Protein AF-A0A6P0RGZ1-F1 (afdb_monomer_lite)

Foldseek 3Di:
DDDDDDDDPDDDDPDDDDDPPHCPDDDFPPNPAWQWQAAFWGQGPPVGIDGDPGGFGWTWDWDADPNDIDIDTDGDDDDDDDDDPDDDDDDDDDDDD

Structure (mmCIF, N/CA/C/O backbone):
data_AF-A0A6P0RGZ1-F1
#
_entry.id   AF-A0A6P0RGZ1-F1
#
loop_
_atom_site.group_PDB
_atom_site.id
_atom_site.type_symbol
_atom_site.label_atom_id
_atom_site.label_alt_id
_atom_site.label_comp_id
_atom_site.label_asym_id
_atom_site.label_entity_id
_atom_site.label_seq_id
_atom_site.pdbx_PDB_ins_code
_atom_site.Cartn_x
_atom_site.Cartn_y
_atom_site.Cartn_z
_atom_site.occupancy
_atom_site.B_iso_or_equiv
_atom_site.auth_seq_id
_atom_site.auth_comp_id
_atom_site.auth_asym_id
_atom_site.auth_atom_id
_atom_site.pdbx_PDB_model_num
ATOM 1 N N . MET A 1 1 ? -20.535 -28.463 32.616 1.00 37.25 1 MET A N 1
ATOM 2 C CA . MET A 1 1 ? -20.810 -27.138 32.012 1.00 37.25 1 MET A CA 1
ATOM 3 C C . MET A 1 1 ? -19.897 -26.113 32.671 1.00 37.25 1 MET A C 1
ATOM 5 O O . MET A 1 1 ? -19.904 -26.017 33.889 1.00 37.25 1 MET A O 1
ATOM 9 N N . LYS A 1 2 ? -19.017 -25.451 31.909 1.00 36.78 2 LYS A N 1
ATOM 10 C CA . LYS A 1 2 ? -17.995 -24.546 32.463 1.00 36.78 2 LYS A CA 1
ATOM 11 C C . LYS A 1 2 ? -18.639 -23.214 32.864 1.00 36.78 2 LYS A C 1
ATOM 13 O O . LYS A 1 2 ? -19.198 -22.526 32.016 1.00 36.78 2 LYS A O 1
ATOM 18 N N . HIS A 1 3 ? -18.556 -22.871 34.148 1.00 32.25 3 HIS A N 1
ATOM 19 C CA . HIS A 1 3 ? -18.935 -21.563 34.676 1.00 32.25 3 HIS A CA 1
ATOM 20 C C . HIS A 1 3 ? -17.977 -20.485 34.160 1.00 32.25 3 HIS A C 1
ATOM 22 O O . HIS A 1 3 ? -16.777 -20.546 34.425 1.00 32.25 3 HIS A O 1
ATOM 28 N N . LEU A 1 4 ? -18.506 -19.473 33.474 1.00 39.91 4 LEU A N 1
ATOM 29 C CA . LEU A 1 4 ? -17.798 -18.215 33.255 1.00 39.91 4 LEU A CA 1
ATOM 30 C C . LEU A 1 4 ? -18.080 -17.308 34.455 1.00 39.91 4 LEU A C 1
ATOM 32 O O . LEU A 1 4 ? -19.185 -16.792 34.608 1.00 39.91 4 LEU A O 1
ATOM 36 N N . ARG A 1 5 ? -17.086 -17.155 35.335 1.00 40.06 5 ARG A N 1
ATOM 37 C CA . ARG A 1 5 ? -17.078 -16.117 36.371 1.00 40.06 5 ARG A CA 1
ATOM 38 C C . ARG A 1 5 ? -16.452 -14.853 35.787 1.00 40.06 5 ARG A C 1
ATOM 40 O O . ARG A 1 5 ? -15.322 -14.901 35.315 1.00 40.06 5 ARG A O 1
ATOM 47 N N . GLY A 1 6 ? -17.176 -13.741 35.851 1.00 41.22 6 GLY A N 1
ATOM 48 C CA . GLY A 1 6 ? -16.661 -12.404 35.571 1.00 41.22 6 GLY A CA 1
ATOM 49 C C . GLY A 1 6 ? -17.127 -11.448 36.661 1.00 41.22 6 GLY A C 1
ATOM 50 O O . GLY A 1 6 ? -18.317 -11.162 36.756 1.00 41.22 6 GLY A O 1
ATOM 51 N N . SER A 1 7 ? -16.192 -10.999 37.497 1.00 42.62 7 SER A N 1
ATOM 52 C CA . SER A 1 7 ? -16.403 -9.984 38.532 1.00 42.62 7 SER A CA 1
ATOM 53 C C . SER A 1 7 ? -16.459 -8.590 37.911 1.00 42.62 7 SER A C 1
ATOM 55 O O . SER A 1 7 ? -15.483 -8.192 37.289 1.00 42.62 7 SER A O 1
ATOM 57 N N . PHE A 1 8 ? -17.534 -7.829 38.140 1.00 47.81 8 PHE A N 1
ATOM 58 C CA . PHE A 1 8 ? -17.551 -6.368 37.991 1.00 47.81 8 PHE A CA 1
ATOM 59 C C . PHE A 1 8 ? -18.530 -5.759 39.006 1.00 47.81 8 PHE A C 1
ATOM 61 O O . PHE A 1 8 ? -19.691 -6.153 39.078 1.00 47.81 8 PHE A O 1
ATOM 68 N N . ASN A 1 9 ? -18.030 -4.821 39.812 1.00 49.88 9 ASN A N 1
ATOM 69 C CA . ASN A 1 9 ? -18.769 -4.110 40.855 1.00 49.88 9 ASN A CA 1
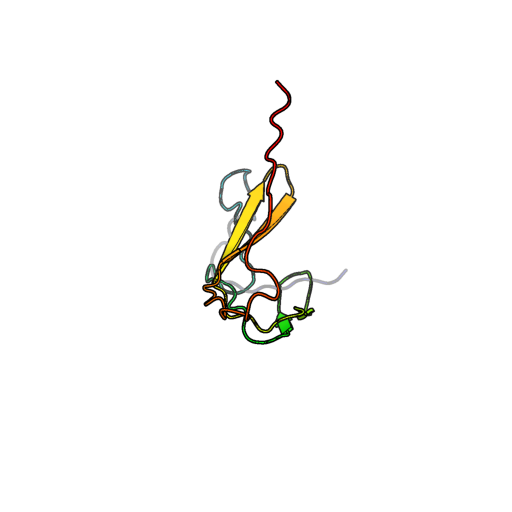ATOM 70 C C . ASN A 1 9 ? -19.895 -3.243 40.251 1.00 49.88 9 ASN A C 1
ATOM 72 O O . ASN A 1 9 ? -19.622 -2.350 39.450 1.00 49.88 9 ASN A O 1
ATOM 76 N N . GLY A 1 10 ? -21.144 -3.485 40.668 1.00 56.47 10 GLY A N 1
ATOM 77 C CA . GLY A 1 10 ? -22.355 -2.730 40.295 1.00 56.47 10 GLY A CA 1
ATOM 78 C C . GLY A 1 10 ? -23.411 -3.593 39.580 1.00 56.47 10 GLY A C 1
ATOM 79 O O . GLY A 1 10 ? -23.044 -4.591 38.960 1.00 56.47 10 GLY A O 1
ATOM 80 N N . PRO A 1 11 ? -24.723 -3.266 39.647 1.00 49.09 11 PRO A N 1
ATOM 81 C CA . PRO A 1 11 ? -25.764 -4.058 38.992 1.00 49.09 11 PRO A CA 1
ATOM 82 C C . PRO A 1 11 ? -25.575 -3.999 37.471 1.00 49.09 11 PRO A C 1
ATOM 84 O O . PRO A 1 11 ? -25.967 -3.043 36.797 1.00 49.09 11 PRO A O 1
ATOM 87 N N . CYS A 1 12 ? -24.915 -5.024 36.936 1.00 51.97 12 CYS A N 1
ATOM 88 C CA . CYS A 1 12 ? -24.651 -5.185 35.518 1.00 51.97 12 CYS A CA 1
ATOM 89 C C . CYS A 1 12 ? -25.995 -5.292 34.790 1.00 51.97 12 CYS A C 1
ATOM 91 O O . CYS A 1 12 ? -26.737 -6.260 34.958 1.00 51.97 12 CYS A O 1
ATOM 93 N N . LYS A 1 13 ? -26.344 -4.262 34.013 1.00 67.12 13 LYS A N 1
ATOM 94 C CA . LYS A 1 13 ? -27.521 -4.299 33.140 1.00 67.12 13 LYS A CA 1
ATOM 95 C C . LYS A 1 13 ? -27.394 -5.505 32.210 1.00 67.12 13 LYS A C 1
ATOM 97 O O . LYS A 1 13 ? -26.308 -5.759 31.690 1.00 67.12 13 LYS A O 1
ATOM 102 N N . TYR A 1 14 ? -28.505 -6.202 31.972 1.00 72.00 14 TYR A N 1
ATOM 103 C CA . TYR A 1 14 ? -28.532 -7.348 31.064 1.00 72.00 14 TYR A CA 1
ATOM 104 C C . TYR A 1 14 ? -27.880 -7.003 29.713 1.00 72.00 14 TYR A C 1
ATOM 106 O O . TYR A 1 14 ? -28.126 -5.909 29.182 1.00 72.00 14 TYR A O 1
ATOM 114 N N . PRO A 1 15 ? -27.067 -7.912 29.140 1.00 64.12 15 PRO A N 1
ATOM 115 C CA . PRO A 1 15 ? -26.463 -7.702 27.834 1.00 64.12 15 PRO A CA 1
ATOM 116 C C . P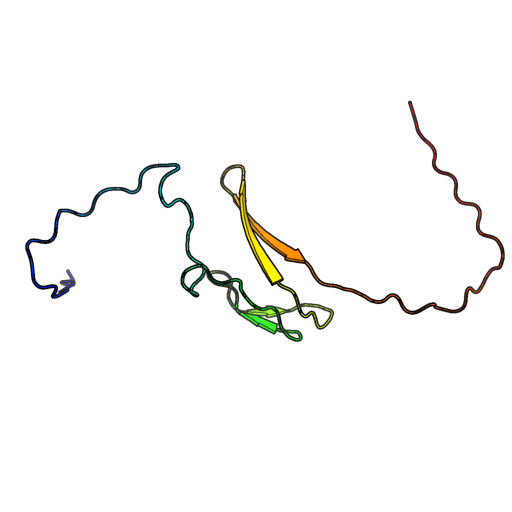RO A 1 15 ? -27.562 -7.424 26.811 1.00 64.12 15 PRO A C 1
ATOM 118 O O . PRO A 1 15 ? -28.480 -8.221 26.631 1.00 64.12 15 PRO A O 1
ATOM 121 N N . ARG A 1 16 ? -27.494 -6.272 26.146 1.00 70.81 16 ARG A N 1
ATOM 122 C CA . ARG A 1 16 ? -28.435 -5.934 25.075 1.00 70.81 16 ARG A CA 1
ATOM 123 C C . ARG A 1 16 ? -27.861 -6.399 23.745 1.00 70.81 16 ARG A C 1
ATOM 125 O O . ARG A 1 16 ? -26.688 -6.151 23.467 1.00 70.81 16 ARG A O 1
ATOM 132 N N . PHE A 1 17 ? -28.700 -7.010 22.911 1.00 65.75 17 PHE A N 1
ATOM 133 C CA . PHE A 1 17 ? -28.344 -7.324 21.528 1.00 65.75 17 PHE A CA 1
ATOM 134 C C . PHE A 1 17 ? -27.898 -6.056 20.779 1.00 65.75 17 PHE A C 1
ATOM 136 O O . PHE A 1 17 ? -28.500 -4.985 20.930 1.00 65.75 17 PHE A O 1
ATOM 143 N N . LYS A 1 18 ? -26.831 -6.167 19.974 1.00 57.19 18 LYS A N 1
ATOM 144 C CA . LYS A 1 18 ? -26.350 -5.062 19.129 1.00 57.19 18 LYS A CA 1
ATOM 145 C C . LYS A 1 18 ? -27.434 -4.680 18.112 1.00 57.19 18 LYS A C 1
ATOM 147 O O . LYS A 1 18 ? -28.006 -5.548 17.460 1.00 57.19 18 LYS A O 1
ATOM 152 N N . LYS A 1 19 ? -27.708 -3.380 17.967 1.00 64.56 19 LYS A N 1
ATOM 153 C CA . LYS A 1 19 ? -28.648 -2.850 16.965 1.00 64.56 19 LYS A CA 1
ATOM 154 C C . LYS A 1 19 ? -27.904 -2.572 15.655 1.00 64.56 19 LYS A C 1
ATOM 156 O O . LYS A 1 19 ? -26.863 -1.921 15.683 1.00 64.56 19 LYS A O 1
ATOM 161 N N . LYS A 1 20 ? -28.460 -3.014 14.522 1.00 53.41 20 LYS A N 1
ATOM 162 C CA . LYS A 1 20 ? -27.960 -2.699 13.169 1.00 53.41 20 LYS A CA 1
ATOM 163 C C . LYS A 1 20 ? -27.813 -1.177 13.005 1.00 53.41 20 LYS A C 1
ATOM 165 O O . LYS A 1 20 ? -28.721 -0.435 13.374 1.00 53.41 20 LYS A O 1
ATOM 170 N N . GLY A 1 21 ? -26.665 -0.715 12.514 1.00 57.41 21 GLY A N 1
ATOM 171 C CA . GLY A 1 21 ? -26.342 0.702 12.318 1.00 57.41 21 GLY A CA 1
ATOM 172 C C . GLY A 1 21 ? -25.833 1.452 13.556 1.00 57.41 21 GLY A C 1
ATOM 173 O O . GLY A 1 21 ? -25.413 2.600 13.434 1.00 57.41 21 GLY A O 1
ATOM 174 N N . LYS A 1 22 ? -25.817 0.837 14.750 1.00 50.69 22 LYS A N 1
ATOM 175 C CA . LYS A 1 22 ? -25.328 1.470 15.988 1.00 50.69 22 LYS A CA 1
ATOM 176 C C . LYS A 1 22 ? -24.202 0.624 16.588 1.00 50.69 22 LYS A C 1
ATOM 178 O O . LYS A 1 22 ? -24.444 -0.483 17.054 1.00 50.69 22 LYS A O 1
ATOM 183 N N . HIS A 1 23 ? -22.973 1.150 16.583 1.00 51.81 23 HIS A N 1
ATOM 184 C CA .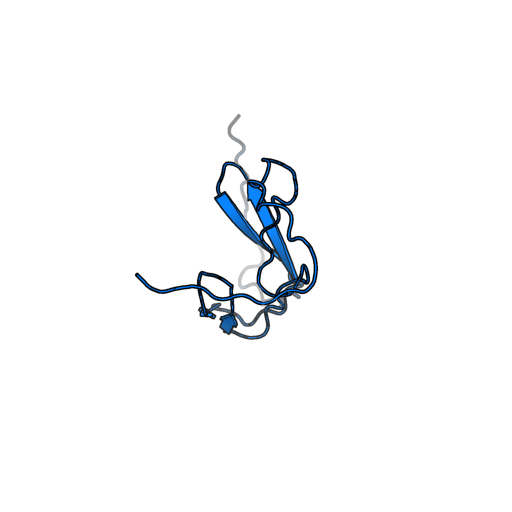 HIS A 1 23 ? -21.745 0.400 16.915 1.00 51.81 23 HIS A CA 1
ATOM 185 C C . HIS A 1 23 ? -21.445 -0.770 15.953 1.00 51.81 23 HIS A C 1
ATOM 187 O O . HIS A 1 23 ? -20.910 -1.802 16.364 1.00 51.81 23 HIS A O 1
ATOM 193 N N . ASP A 1 24 ? -21.772 -0.599 14.665 1.00 53.34 24 ASP A N 1
ATOM 194 C CA . ASP A 1 24 ? -21.436 -1.542 13.582 1.00 53.34 24 ASP A CA 1
ATOM 195 C C . ASP A 1 24 ? -19.948 -1.489 13.179 1.00 53.34 24 ASP A C 1
ATOM 197 O O . ASP A 1 24 ? -19.521 -2.161 12.246 1.00 53.34 24 ASP A O 1
ATOM 201 N N . SER A 1 25 ? -19.130 -0.713 13.892 1.00 49.88 25 SER A N 1
ATOM 202 C CA . SER A 1 25 ? -17.679 -0.776 13.816 1.00 49.88 25 SER A CA 1
ATOM 203 C C . SER A 1 25 ? -17.182 -1.922 14.696 1.00 49.88 25 SER A C 1
ATOM 205 O O . SER A 1 25 ? -17.138 -1.834 15.922 1.00 49.88 25 SER A O 1
ATOM 207 N N . PHE A 1 26 ? -16.764 -3.020 14.076 1.00 48.09 26 PHE A N 1
ATOM 208 C CA . PHE A 1 26 ? -15.885 -3.959 14.753 1.00 48.09 26 PHE A CA 1
ATOM 209 C C . PHE A 1 26 ? -14.507 -3.291 14.825 1.00 48.09 26 PHE A C 1
ATOM 211 O O . PHE A 1 26 ? -13.940 -2.883 13.808 1.00 48.09 26 PHE A O 1
ATOM 218 N N . THR A 1 27 ? -13.983 -3.087 16.026 1.00 43.88 27 THR A N 1
ATOM 219 C CA . THR A 1 27 ? -12.614 -2.633 16.235 1.00 43.88 27 THR A CA 1
ATOM 220 C C . THR A 1 27 ? -11.669 -3.797 16.026 1.00 43.88 27 THR A C 1
ATOM 222 O O . THR A 1 27 ? -11.456 -4.584 16.934 1.00 43.88 27 THR A O 1
ATOM 225 N N . ILE A 1 28 ? -11.091 -3.857 14.823 1.00 46.94 28 ILE A N 1
ATOM 226 C CA . ILE A 1 28 ? -9.722 -4.337 14.611 1.00 46.94 28 ILE A CA 1
ATOM 227 C C . ILE A 1 28 ? -8.909 -3.813 15.788 1.00 46.94 28 ILE A C 1
ATOM 229 O O . ILE A 1 28 ? -9.035 -2.635 16.126 1.00 46.94 28 ILE A O 1
ATOM 233 N N . ASP A 1 29 ? -8.183 -4.712 16.419 1.00 49.62 29 ASP A N 1
ATOM 234 C CA . ASP A 1 29 ? -7.785 -4.778 17.824 1.00 49.62 29 ASP A CA 1
ATOM 235 C C . ASP A 1 29 ? -6.785 -3.679 18.260 1.00 49.62 29 ASP A C 1
ATOM 237 O O . ASP A 1 29 ? -5.770 -3.936 18.894 1.00 49.62 29 ASP A O 1
ATOM 241 N N . ASN A 1 30 ? -7.081 -2.424 17.921 1.00 50.97 30 ASN A N 1
ATOM 242 C CA . ASN A 1 30 ? -6.342 -1.210 18.249 1.00 50.97 30 ASN A CA 1
ATOM 243 C C . ASN A 1 30 ? -7.291 -0.069 18.680 1.00 50.97 30 ASN A C 1
ATOM 245 O O . ASN A 1 30 ? -7.038 1.106 18.425 1.00 50.97 30 ASN A O 1
ATOM 249 N N . CYS A 1 31 ? -8.448 -0.393 19.276 1.00 52.94 31 CYS A N 1
ATOM 250 C CA . CYS A 1 31 ? -9.398 0.592 19.828 1.00 52.94 31 CYS A CA 1
ATOM 251 C C . CYS A 1 31 ? -9.841 1.714 18.858 1.00 52.94 31 CYS A C 1
ATOM 253 O O . CYS A 1 31 ? -10.236 2.790 19.291 1.00 52.94 31 CYS A O 1
ATOM 255 N N . GLY A 1 32 ? -9.807 1.466 17.545 1.00 57.19 32 GLY A N 1
ATOM 256 C CA . GLY A 1 32 ? -10.252 2.412 16.513 1.00 57.19 32 GLY A CA 1
ATOM 257 C C . GLY A 1 32 ? -9.107 3.111 15.788 1.00 57.19 32 GLY A C 1
ATOM 258 O O . GLY A 1 32 ? -9.361 3.853 14.842 1.00 57.19 32 GLY A O 1
ATOM 259 N N . LYS A 1 33 ? -7.863 2.843 16.183 1.00 63.38 33 LYS A N 1
ATOM 260 C CA . LYS A 1 33 ? -6.676 3.322 15.483 1.00 63.38 33 LYS A CA 1
ATOM 261 C C . LYS A 1 33 ? -6.457 2.540 14.173 1.00 63.38 33 LYS A C 1
ATOM 263 O O . LYS A 1 33 ? -6.783 1.348 14.119 1.00 63.38 33 LYS A O 1
ATOM 268 N N . PRO A 1 34 ? -5.913 3.189 13.129 1.00 68.50 34 PRO A N 1
ATOM 269 C CA . PRO A 1 34 ? -5.478 2.521 11.905 1.00 68.50 34 PRO A CA 1
ATOM 270 C C . PRO A 1 34 ? -4.507 1.369 12.200 1.00 68.50 34 PRO A C 1
ATOM 272 O O . PRO A 1 34 ? -3.758 1.417 13.177 1.00 68.50 34 PRO A O 1
ATOM 275 N N . ILE A 1 35 ? -4.521 0.336 11.356 1.00 77.44 35 ILE A N 1
ATOM 276 C CA . ILE A 1 35 ? -3.426 -0.640 11.301 1.00 77.44 35 ILE A CA 1
ATOM 277 C C . ILE A 1 35 ? -2.317 0.011 10.490 1.00 77.44 35 ILE A C 1
ATOM 279 O O . ILE A 1 35 ? -2.568 0.458 9.368 1.00 77.44 35 ILE A O 1
ATOM 283 N N . GLU A 1 36 ? -1.121 0.059 11.050 1.00 77.00 36 GLU A N 1
ATOM 284 C CA . GLU A 1 36 ? 0.070 0.453 10.311 1.00 77.00 36 GLU A CA 1
ATOM 285 C C . GLU A 1 36 ? 0.588 -0.770 9.559 1.00 77.00 36 GLU A C 1
ATOM 287 O O . GLU A 1 36 ? 0.883 -1.811 10.155 1.00 77.00 36 GLU A O 1
ATOM 292 N N . LEU A 1 37 ? 0.627 -0.665 8.234 1.00 84.88 37 LEU A N 1
ATOM 293 C CA . LEU A 1 37 ? 1.316 -1.632 7.393 1.00 84.88 37 LEU A CA 1
ATOM 294 C C . LEU A 1 37 ? 2.742 -1.132 7.239 1.00 84.88 37 LEU A C 1
ATOM 296 O O . LEU A 1 37 ? 2.910 -0.034 6.727 1.00 84.88 37 LEU A O 1
ATOM 300 N N . ASN A 1 38 ? 3.717 -1.915 7.703 1.00 82.44 38 ASN A N 1
ATOM 301 C CA . ASN A 1 38 ? 5.144 -1.618 7.596 1.00 82.44 38 ASN A CA 1
ATOM 302 C C . ASN A 1 38 ? 5.888 -2.861 7.085 1.00 82.44 38 ASN A C 1
ATOM 304 O O . ASN A 1 38 ? 5.640 -3.976 7.561 1.00 82.44 38 ASN A O 1
ATOM 308 N N . GLY A 1 39 ? 6.801 -2.680 6.130 1.00 88.69 39 GLY A N 1
ATOM 309 C CA . GLY A 1 39 ? 7.603 -3.766 5.558 1.00 88.69 39 GLY A CA 1
ATOM 310 C C . GLY A 1 39 ? 6.781 -4.768 4.738 1.00 88.69 39 GLY A C 1
ATOM 311 O O . GLY A 1 39 ? 5.855 -4.380 4.035 1.00 88.69 39 GLY A O 1
ATOM 312 N N . TRP A 1 40 ? 7.134 -6.057 4.814 1.00 91.56 40 TRP A N 1
ATOM 313 C CA . TRP A 1 40 ? 6.538 -7.124 3.986 1.00 91.56 40 TRP A CA 1
ATOM 314 C C . TRP A 1 40 ? 5.469 -7.969 4.672 1.00 91.56 40 TRP A C 1
ATOM 316 O O . TRP A 1 40 ? 4.824 -8.785 4.022 1.00 91.56 40 TRP A O 1
ATOM 326 N N . SER A 1 41 ? 5.360 -7.910 5.998 1.00 90.88 41 SER A N 1
ATOM 327 C CA . SER A 1 41 ? 4.497 -8.806 6.774 1.00 90.88 41 SER A CA 1
ATOM 328 C C . SER A 1 41 ? 3.638 -7.993 7.719 1.00 90.88 41 SER A C 1
ATOM 330 O O . SER A 1 41 ? 4.149 -7.256 8.558 1.00 90.88 41 SER A O 1
ATOM 332 N N . HIS A 1 42 ? 2.325 -8.148 7.601 1.00 87.56 42 HIS A N 1
ATOM 333 C CA . HIS A 1 42 ? 1.366 -7.323 8.316 1.00 87.56 42 HIS A CA 1
ATOM 334 C C . HIS A 1 42 ? 0.407 -8.194 9.111 1.00 87.56 42 HIS A C 1
ATOM 336 O O . HIS A 1 42 ? -0.214 -9.113 8.578 1.00 87.56 42 HIS A O 1
ATOM 342 N N . LYS A 1 43 ? 0.273 -7.902 10.403 1.00 84.94 43 LYS A N 1
ATOM 343 C CA . LYS A 1 43 ? -0.657 -8.611 11.279 1.00 84.94 43 LYS A CA 1
ATOM 344 C C . LYS A 1 43 ? -2.043 -7.985 11.160 1.00 84.94 43 LYS A C 1
ATOM 346 O O . LYS A 1 43 ? -2.282 -6.898 11.680 1.00 84.94 43 LYS A O 1
ATOM 351 N N . LEU A 1 44 ? -2.954 -8.690 10.499 1.00 82.12 44 LEU A N 1
ATOM 352 C CA . LEU A 1 44 ? -4.357 -8.312 10.389 1.00 82.12 44 LEU A CA 1
ATOM 353 C C . LEU A 1 44 ? -5.200 -9.104 11.396 1.00 82.12 44 LEU A C 1
ATOM 355 O O . LEU A 1 44 ? -4.971 -10.303 11.592 1.00 82.12 44 LEU A O 1
ATOM 359 N N . PRO A 1 45 ? -6.209 -8.486 12.024 1.00 73.12 45 PRO A N 1
ATOM 360 C CA . PRO A 1 45 ? -7.138 -9.232 12.863 1.00 73.12 45 PRO A CA 1
ATOM 361 C C . PRO A 1 45 ? -7.940 -10.257 12.069 1.00 73.12 45 PRO A C 1
ATOM 363 O O . PRO A 1 45 ? -8.260 -10.025 10.904 1.00 73.12 45 PRO A O 1
ATOM 366 N N . PHE A 1 46 ? -8.301 -11.364 12.725 1.00 70.50 46 PHE A N 1
ATOM 367 C CA . PHE A 1 46 ? -9.085 -12.508 12.208 1.00 70.50 46 PHE A CA 1
ATOM 368 C C . PHE A 1 46 ? -8.433 -13.304 11.071 1.00 70.50 46 PHE A C 1
ATOM 370 O O . PHE A 1 46 ? -8.629 -14.510 10.999 1.00 70.50 46 PHE A O 1
ATOM 377 N N . ILE A 1 47 ? -7.643 -12.651 10.220 1.00 78.19 47 ILE A N 1
ATOM 378 C CA . ILE A 1 47 ? -6.969 -13.243 9.061 1.00 78.19 47 ILE A CA 1
ATOM 379 C C . ILE A 1 47 ? -5.548 -13.704 9.428 1.00 78.19 47 ILE A C 1
ATOM 381 O O . ILE A 1 47 ? -5.052 -14.675 8.867 1.00 78.19 47 ILE A O 1
ATOM 385 N N . GLY A 1 48 ? -4.899 -13.053 10.401 1.00 81.94 48 GLY A N 1
ATOM 386 C CA . GLY A 1 48 ? -3.532 -13.374 10.811 1.00 81.94 48 GLY A CA 1
ATOM 387 C C . GLY A 1 48 ? -2.484 -12.562 10.049 1.00 81.94 48 GLY A C 1
ATOM 388 O O . GLY A 1 48 ? -2.708 -11.402 9.708 1.00 81.94 48 GLY A O 1
ATOM 389 N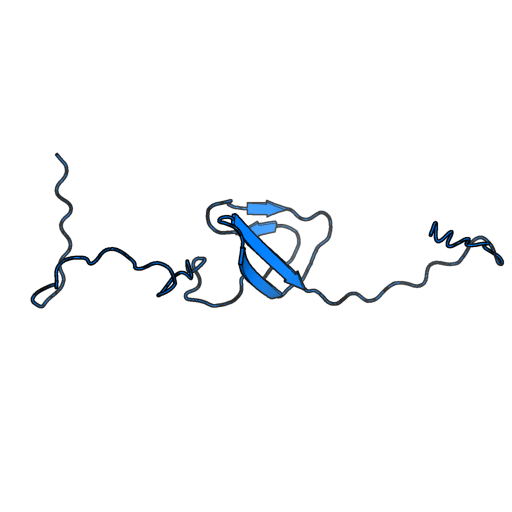 N . ILE A 1 49 ? -1.299 -13.138 9.839 1.00 88.31 49 ILE A N 1
ATOM 390 C CA . ILE A 1 49 ? -0.198 -12.449 9.151 1.00 88.31 49 ILE A CA 1
ATOM 391 C C . ILE A 1 49 ? -0.372 -12.603 7.641 1.00 88.31 49 ILE A C 1
ATOM 393 O O . ILE A 1 49 ? -0.374 -13.720 7.128 1.00 88.31 49 ILE A O 1
ATOM 397 N N . VAL A 1 50 ? -0.459 -11.479 6.935 1.00 88.44 50 VAL A N 1
ATOM 398 C CA . VAL A 1 50 ? -0.440 -11.424 5.469 1.00 88.44 50 VAL A CA 1
ATOM 399 C C . VAL A 1 50 ? 0.901 -10.896 4.979 1.00 88.44 50 VAL A C 1
ATOM 401 O O . VAL A 1 50 ? 1.550 -10.113 5.677 1.00 88.44 50 VAL A O 1
ATOM 404 N N . LYS A 1 51 ? 1.317 -11.322 3.783 1.00 91.12 51 LYS A N 1
ATOM 405 C CA . LYS A 1 51 ? 2.553 -10.861 3.147 1.00 91.12 51 LYS A CA 1
ATOM 406 C C . LYS A 1 51 ? 2.264 -10.091 1.869 1.00 91.12 51 LYS A C 1
ATOM 408 O O . LYS A 1 51 ? 1.434 -10.523 1.072 1.00 91.12 51 LYS A O 1
ATOM 413 N N . THR A 1 52 ? 2.964 -8.984 1.678 1.00 89.75 52 THR A N 1
ATOM 414 C CA . THR A 1 52 ? 2.940 -8.198 0.443 1.00 89.75 52 THR A CA 1
ATOM 415 C C . THR A 1 52 ? 4.153 -8.535 -0.415 1.00 89.75 52 THR A C 1
ATOM 417 O O . THR A 1 52 ? 5.190 -8.973 0.086 1.00 89.75 52 THR A O 1
ATOM 420 N N . TYR A 1 53 ? 4.016 -8.350 -1.728 1.00 90.94 53 TYR A N 1
ATOM 421 C CA . TYR A 1 53 ? 5.130 -8.533 -2.661 1.00 90.94 53 TYR A CA 1
ATOM 422 C C . TYR A 1 53 ? 6.179 -7.424 -2.504 1.00 90.94 53 TYR A C 1
ATOM 424 O O . TYR A 1 53 ? 7.380 -7.678 -2.543 1.00 90.94 53 TYR A O 1
ATOM 432 N N . GLU A 1 54 ? 5.712 -6.202 -2.250 1.00 86.50 54 GLU A N 1
ATOM 433 C CA . GLU A 1 54 ? 6.547 -5.025 -2.035 1.00 86.50 54 GLU A CA 1
ATOM 434 C C . GLU A 1 54 ? 6.413 -4.534 -0.593 1.00 86.50 54 GLU A C 1
ATOM 436 O O . GLU A 1 54 ? 5.326 -4.645 -0.005 1.00 86.50 54 GLU A O 1
ATOM 441 N N . PRO A 1 55 ? 7.495 -3.995 -0.008 1.00 87.50 55 PRO A N 1
ATOM 442 C CA . PRO A 1 55 ? 7.395 -3.350 1.283 1.00 87.50 55 PRO A CA 1
ATOM 443 C C . PRO A 1 55 ? 6.573 -2.072 1.120 1.00 87.50 55 PRO A C 1
ATOM 445 O O . PRO A 1 55 ? 6.877 -1.243 0.264 1.00 87.50 55 PRO A O 1
ATOM 448 N N . MET A 1 56 ? 5.531 -1.912 1.931 1.00 85.38 56 MET A N 1
ATOM 449 C CA . MET A 1 56 ? 4.700 -0.711 1.896 1.00 85.38 56 MET A CA 1
ATOM 450 C C . MET A 1 56 ? 4.543 -0.116 3.285 1.00 85.38 56 MET A C 1
ATOM 452 O O . MET A 1 56 ? 4.412 -0.843 4.272 1.00 85.38 56 MET A O 1
ATOM 456 N N . GLU A 1 57 ? 4.521 1.213 3.322 1.00 86.25 57 GLU A N 1
ATOM 457 C CA . GLU A 1 57 ? 4.157 2.004 4.490 1.00 86.25 57 GLU A CA 1
ATOM 458 C C . GLU A 1 57 ? 2.842 2.710 4.187 1.00 86.25 57 GLU A C 1
ATOM 460 O O . GLU A 1 57 ? 2.780 3.653 3.396 1.00 86.25 57 GLU A O 1
ATOM 465 N N . ALA A 1 58 ? 1.753 2.188 4.747 1.00 84.19 58 ALA A N 1
ATOM 466 C CA . ALA A 1 58 ? 0.412 2.605 4.362 1.00 84.19 58 ALA A CA 1
ATOM 467 C C . ALA A 1 58 ? -0.501 2.785 5.569 1.00 84.19 58 ALA A C 1
ATOM 469 O O . ALA A 1 58 ? -0.529 1.970 6.499 1.00 84.19 58 ALA A O 1
ATOM 470 N N . ARG A 1 59 ? -1.333 3.829 5.504 1.00 80.38 59 ARG A N 1
ATOM 471 C CA . ARG A 1 59 ? -2.459 3.984 6.427 1.00 80.38 59 ARG A CA 1
ATOM 472 C C . ARG A 1 59 ? -3.641 3.180 5.916 1.00 80.38 59 ARG A C 1
ATOM 474 O O . ARG A 1 59 ? -3.955 3.185 4.724 1.00 80.38 59 ARG A O 1
ATOM 481 N N . THR A 1 60 ? -4.327 2.525 6.844 1.00 83.44 60 THR A N 1
ATOM 482 C CA . THR A 1 60 ? -5.470 1.670 6.530 1.00 83.44 60 THR A CA 1
ATOM 483 C C . THR A 1 60 ? -6.788 2.276 6.989 1.00 83.44 60 THR A C 1
ATOM 485 O O . THR A 1 60 ? -6.878 2.953 8.018 1.00 83.44 60 THR A O 1
ATOM 488 N N . LYS A 1 61 ? -7.847 1.998 6.230 1.00 80.69 61 LYS A N 1
ATOM 489 C CA . LYS A 1 61 ? -9.232 2.327 6.561 1.00 80.69 61 LYS A CA 1
ATOM 490 C C . LYS A 1 61 ? -10.097 1.098 6.320 1.00 80.69 61 LYS A C 1
ATOM 492 O O . LYS A 1 61 ? -9.982 0.443 5.293 1.00 80.69 61 LYS A O 1
ATOM 497 N N . LYS A 1 62 ? -10.979 0.789 7.265 1.00 76.50 62 LYS A N 1
ATOM 498 C CA . LYS A 1 62 ? -11.945 -0.308 7.134 1.00 76.50 62 LYS A CA 1
ATOM 499 C C . LYS A 1 62 ? -13.308 0.224 6.717 1.00 76.50 62 LYS A C 1
ATOM 501 O O . LYS A 1 62 ? -13.729 1.283 7.191 1.00 76.50 62 LYS A O 1
ATOM 506 N N . SER A 1 63 ? -14.021 -0.539 5.908 1.00 78.94 63 SER A N 1
ATOM 507 C CA . SER A 1 63 ? -15.419 -0.283 5.571 1.00 78.94 63 SER A CA 1
ATOM 508 C C . SER A 1 63 ? -16.209 -1.588 5.568 1.00 78.94 63 SER A C 1
ATOM 510 O O . SER A 1 63 ? -15.649 -2.679 5.453 1.00 78.94 63 SER A O 1
ATOM 512 N N . ARG A 1 64 ? -17.526 -1.471 5.745 1.00 79.69 64 ARG A N 1
ATOM 513 C CA . ARG A 1 64 ? -18.464 -2.580 5.593 1.00 79.69 64 ARG A CA 1
ATOM 514 C C . ARG A 1 64 ? -19.457 -2.204 4.506 1.00 79.69 64 ARG A C 1
ATOM 516 O O . ARG A 1 64 ? -20.143 -1.194 4.649 1.00 79.69 64 ARG A O 1
ATOM 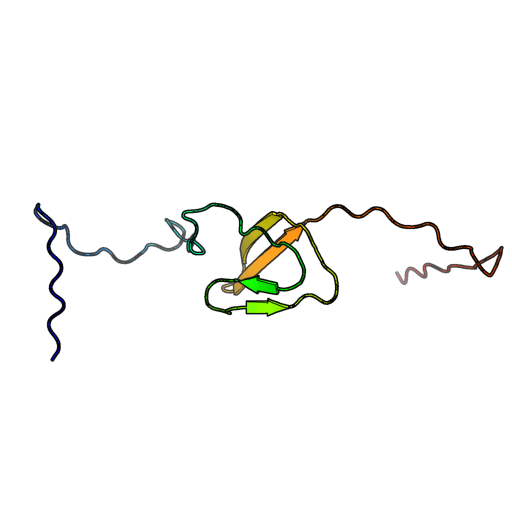523 N N . GLN A 1 65 ? -19.532 -2.993 3.444 1.00 77.19 65 GLN A N 1
ATOM 524 C CA . GLN A 1 65 ? -20.410 -2.737 2.306 1.00 77.19 65 GLN A CA 1
ATOM 525 C C . GLN A 1 65 ? -21.070 -4.045 1.876 1.00 77.19 65 GLN A C 1
ATOM 527 O O . GLN A 1 65 ? -20.421 -5.079 1.853 1.00 77.19 65 GLN A O 1
ATOM 532 N N . ALA A 1 66 ? -22.379 -4.007 1.607 1.00 83.56 66 ALA A N 1
ATOM 533 C CA . ALA A 1 66 ? -23.174 -5.165 1.174 1.00 83.56 66 ALA A CA 1
ATOM 534 C C . ALA A 1 66 ? -23.110 -6.424 2.076 1.00 83.56 66 ALA A C 1
ATOM 536 O O . ALA A 1 66 ? -23.521 -7.498 1.662 1.00 83.56 66 ALA A O 1
ATOM 537 N N . GLY A 1 67 ? -22.678 -6.289 3.334 1.00 79.44 67 GLY A N 1
ATOM 538 C CA . GLY A 1 67 ? -22.523 -7.414 4.266 1.00 79.44 67 GLY A CA 1
ATOM 539 C C . GLY A 1 67 ? -21.070 -7.840 4.467 1.00 79.44 67 GLY A C 1
ATOM 540 O O . GLY A 1 67 ? -20.765 -8.378 5.532 1.00 79.44 67 GLY A O 1
ATOM 541 N N . ASP A 1 68 ? -20.191 -7.459 3.544 1.00 78.69 68 ASP A N 1
ATOM 542 C CA . ASP A 1 68 ? -18.773 -7.796 3.532 1.00 78.69 68 ASP A CA 1
ATOM 543 C C . ASP A 1 68 ? -17.903 -6.702 4.152 1.00 78.69 68 ASP A C 1
ATOM 545 O O . ASP A 1 68 ? -18.291 -5.531 4.257 1.00 78.69 68 ASP A O 1
ATOM 549 N N . TRP A 1 69 ? -16.712 -7.106 4.589 1.00 77.00 69 TRP A N 1
ATOM 550 C CA . TRP A 1 69 ? -15.704 -6.230 5.174 1.00 77.00 69 TRP A CA 1
ATOM 551 C C . TRP A 1 69 ? -14.570 -5.991 4.189 1.00 77.00 69 TRP A C 1
ATOM 553 O O . TRP A 1 69 ? -14.022 -6.933 3.625 1.00 77.00 69 TRP A O 1
ATOM 563 N N . TYR A 1 70 ? -14.171 -4.731 4.058 1.00 81.81 70 TYR A N 1
ATOM 564 C CA . TYR A 1 70 ? -13.074 -4.313 3.199 1.00 81.81 70 TYR A CA 1
ATOM 565 C C . TYR A 1 70 ? -12.017 -3.575 4.013 1.00 81.81 70 TYR A C 1
ATOM 567 O O . TYR A 1 70 ? -12.327 -2.804 4.930 1.00 81.81 70 TYR A O 1
ATOM 575 N N . LEU A 1 71 ? -10.759 -3.803 3.644 1.00 81.88 71 LEU A N 1
ATOM 576 C CA . LEU A 1 71 ? -9.606 -3.057 4.122 1.00 81.88 71 LEU A CA 1
ATOM 577 C C . LEU A 1 71 ? -9.034 -2.273 2.942 1.00 81.88 71 LEU A C 1
ATOM 579 O O . LEU A 1 71 ? -8.565 -2.858 1.971 1.00 81.88 71 LEU A O 1
ATOM 583 N N . SER A 1 72 ? -9.100 -0.952 3.022 1.00 85.12 72 SER A N 1
ATOM 584 C CA . SER A 1 72 ? -8.502 -0.045 2.049 1.00 85.12 72 SER A CA 1
ATOM 585 C C . SER A 1 72 ? -7.178 0.471 2.594 1.00 85.12 72 SER A C 1
ATOM 587 O O . SER A 1 72 ? -7.111 0.911 3.744 1.00 85.12 72 SER A O 1
ATOM 589 N N . CYS A 1 73 ? -6.146 0.454 1.761 1.00 83.81 73 CYS A N 1
ATOM 590 C CA . CYS A 1 73 ? -4.816 0.951 2.090 1.00 83.81 73 CYS A CA 1
ATOM 591 C C . CYS A 1 73 ? -4.455 2.054 1.099 1.00 83.81 73 CYS A C 1
ATOM 593 O O . CYS A 1 73 ? -4.708 1.917 -0.098 1.00 83.81 73 CYS A O 1
ATOM 595 N N . SER A 1 74 ? -3.872 3.142 1.589 1.00 84.12 74 SER A N 1
ATOM 596 C CA . SER A 1 74 ? -3.354 4.216 0.742 1.00 84.12 74 SER A CA 1
ATOM 597 C C . SER A 1 74 ? -1.902 4.466 1.114 1.00 84.12 74 SER A C 1
ATOM 599 O O . SER A 1 74 ? -1.591 4.616 2.299 1.00 84.12 74 SER A O 1
ATOM 601 N N . TYR A 1 75 ? -1.036 4.482 0.106 1.00 84.25 75 TYR A N 1
ATOM 602 C CA . TYR A 1 75 ? 0.391 4.736 0.253 1.00 84.25 75 TYR A CA 1
ATOM 603 C C . TYR A 1 75 ? 0.856 5.694 -0.842 1.00 84.25 75 TYR A C 1
ATOM 605 O O . TYR A 1 75 ? 0.255 5.760 -1.916 1.00 84.25 75 TYR A O 1
ATOM 613 N N . GLU A 1 76 ? 1.892 6.462 -0.535 1.00 85.19 76 GLU A N 1
ATOM 614 C CA . GLU A 1 76 ? 2.525 7.373 -1.479 1.00 85.19 76 GLU A CA 1
ATOM 615 C C . GLU A 1 76 ? 3.661 6.646 -2.201 1.00 85.19 76 GLU A C 1
ATOM 617 O O . GLU A 1 76 ? 4.427 5.904 -1.585 1.00 85.19 76 GLU A O 1
ATOM 622 N N . PHE A 1 77 ? 3.753 6.836 -3.516 1.00 86.12 77 PHE A N 1
ATOM 623 C CA . PHE A 1 77 ? 4.776 6.208 -4.342 1.00 86.12 77 PHE A CA 1
ATOM 624 C C . PHE A 1 77 ? 5.434 7.235 -5.253 1.00 86.12 77 PHE A C 1
ATOM 626 O O . PHE A 1 77 ? 4.758 7.987 -5.956 1.00 86.12 77 PHE A O 1
ATOM 633 N N . HIS A 1 78 ? 6.764 7.209 -5.286 1.00 86.69 78 HIS A N 1
ATOM 634 C CA . HIS A 1 78 ? 7.553 7.983 -6.233 1.00 86.69 78 HIS A CA 1
ATOM 635 C C . HIS A 1 78 ? 7.986 7.076 -7.381 1.00 86.69 78 HIS A C 1
ATOM 637 O O . HIS A 1 78 ? 8.831 6.197 -7.216 1.00 86.69 78 HIS A O 1
ATOM 643 N N . SER A 1 79 ? 7.406 7.294 -8.561 1.00 87.69 79 SER A N 1
ATOM 644 C CA . SER A 1 79 ? 7.778 6.541 -9.754 1.00 87.69 79 SER A CA 1
ATOM 645 C C . SER A 1 79 ? 9.208 6.853 -10.172 1.00 87.69 79 SER A C 1
ATOM 647 O O . SER A 1 79 ? 9.558 8.015 -10.388 1.00 87.69 79 SER A O 1
ATOM 649 N N . THR A 1 80 ? 10.015 5.815 -10.358 1.00 88.06 80 THR A N 1
ATOM 650 C CA . THR A 1 80 ? 11.326 5.945 -10.985 1.00 88.06 80 THR A CA 1
ATOM 651 C C . THR A 1 80 ? 11.161 6.038 -12.498 1.00 88.06 80 THR A C 1
ATOM 653 O O . THR A 1 80 ? 10.529 5.194 -13.136 1.00 88.06 80 THR A O 1
ATOM 656 N N . THR A 1 81 ? 11.729 7.083 -13.098 1.00 88.69 81 THR A N 1
ATOM 657 C CA . THR A 1 81 ? 11.742 7.215 -14.556 1.00 88.69 81 THR A CA 1
ATOM 658 C C . THR A 1 81 ? 12.674 6.163 -15.137 1.00 88.69 81 THR A C 1
ATOM 660 O O . THR A 1 81 ? 13.895 6.283 -15.063 1.00 88.69 81 THR A O 1
ATOM 663 N N . THR A 1 82 ? 12.103 5.126 -15.736 1.00 89.31 82 THR A N 1
ATOM 664 C CA . THR A 1 82 ? 12.879 4.138 -16.484 1.00 89.31 82 THR A CA 1
ATOM 665 C C . THR A 1 82 ? 13.211 4.673 -17.879 1.00 89.31 82 THR A C 1
ATOM 667 O O . THR A 1 82 ? 12.329 5.263 -18.518 1.00 89.31 82 THR A O 1
ATOM 670 N N . PRO A 1 83 ? 14.431 4.448 -18.401 1.00 89.81 83 PRO A N 1
ATOM 671 C CA . PRO A 1 83 ? 14.776 4.844 -19.761 1.00 89.81 83 PRO A CA 1
ATOM 672 C C . PRO A 1 83 ? 13.850 4.145 -20.762 1.00 89.81 83 PRO A C 1
ATOM 674 O O . PRO A 1 83 ? 13.709 2.920 -20.764 1.00 89.81 83 PRO A O 1
ATOM 677 N N . LYS A 1 84 ? 13.190 4.937 -21.610 1.00 88.62 84 LYS A N 1
ATOM 678 C CA . LYS A 1 84 ? 12.298 4.414 -22.648 1.00 88.62 84 LYS A CA 1
ATOM 679 C C . LYS A 1 84 ? 13.139 3.811 -23.773 1.00 88.62 84 LYS A C 1
ATOM 681 O O . LYS A 1 84 ? 14.045 4.462 -24.280 1.00 88.62 84 LYS A O 1
ATOM 686 N N . LYS A 1 85 ? 12.821 2.578 -24.178 1.00 89.06 85 LYS A N 1
ATOM 687 C CA . LYS A 1 85 ? 13.491 1.891 -25.301 1.00 89.06 85 LYS A CA 1
ATOM 688 C C . LYS A 1 85 ? 13.078 2.443 -26.669 1.00 89.06 85 LYS A C 1
ATOM 690 O O . LYS A 1 85 ? 13.809 2.277 -27.637 1.00 89.06 85 LYS A O 1
ATOM 695 N N . THR A 1 86 ? 11.905 3.067 -26.752 1.00 87.56 86 THR A N 1
ATOM 696 C CA . THR A 1 86 ? 11.323 3.602 -27.985 1.00 87.56 86 THR A CA 1
ATOM 697 C C . THR A 1 86 ? 10.912 5.058 -27.796 1.00 87.56 86 THR A C 1
ATOM 699 O O . THR A 1 86 ? 10.423 5.450 -26.735 1.00 87.56 86 THR A O 1
ATOM 702 N N . HIS A 1 87 ? 11.105 5.864 -28.841 1.00 82.88 87 HIS A N 1
ATOM 703 C CA . HIS A 1 87 ? 10.759 7.288 -28.826 1.00 82.88 87 HIS A CA 1
ATOM 704 C C . HIS A 1 87 ? 9.264 7.539 -29.043 1.00 82.88 87 HIS A C 1
ATOM 706 O O . HIS A 1 87 ? 8.713 8.474 -28.467 1.00 82.88 87 HIS A O 1
ATOM 712 N N . VAL A 1 88 ? 8.607 6.701 -29.850 1.00 89.06 88 VAL A N 1
ATOM 713 C CA . VAL A 1 88 ? 7.198 6.856 -30.224 1.00 89.06 88 VAL A CA 1
ATOM 714 C C . VAL A 1 88 ? 6.442 5.579 -29.877 1.00 89.06 88 VAL A C 1
ATOM 716 O O . VAL A 1 88 ? 6.885 4.477 -30.198 1.00 89.06 88 VAL A O 1
ATOM 719 N N . VAL A 1 89 ? 5.303 5.741 -29.208 1.00 89.31 89 VAL A N 1
ATOM 720 C CA . VAL A 1 89 ? 4.352 4.671 -28.892 1.00 89.31 89 VAL A CA 1
ATOM 721 C C . VAL A 1 89 ? 2.975 5.165 -29.322 1.00 89.31 89 VAL A C 1
ATOM 723 O O . VAL A 1 89 ? 2.527 6.205 -28.844 1.00 89.31 89 VAL A O 1
ATOM 726 N N . GLY A 1 90 ? 2.324 4.451 -30.241 1.00 90.62 90 GLY A N 1
ATOM 727 C CA . GLY A 1 90 ? 0.930 4.713 -30.597 1.00 90.62 90 GLY A CA 1
ATOM 728 C C . GLY A 1 90 ? 0.004 4.119 -29.539 1.00 90.62 90 GLY A C 1
ATOM 729 O O . GLY A 1 90 ? 0.135 2.942 -29.210 1.00 90.62 90 GLY A O 1
ATOM 730 N N . VAL A 1 91 ? -0.907 4.926 -28.997 1.00 91.12 91 VAL A N 1
ATOM 731 C CA . VAL A 1 91 ? -1.936 4.487 -28.045 1.00 91.12 91 VAL A CA 1
ATOM 732 C C . VAL A 1 91 ? -3.292 4.802 -28.661 1.00 91.12 91 VAL A C 1
ATOM 734 O O . VAL A 1 91 ? -3.588 5.970 -28.899 1.00 91.12 91 VAL A O 1
ATOM 737 N N . ASP A 1 92 ? -4.097 3.774 -28.926 1.00 91.19 92 ASP A N 1
ATOM 738 C CA . ASP A 1 92 ? -5.486 3.935 -29.358 1.00 91.19 92 ASP A CA 1
ATOM 739 C C . ASP A 1 92 ? -6.421 3.676 -28.173 1.00 91.19 92 ASP A C 1
ATOM 741 O O . ASP A 1 92 ? -6.367 2.623 -27.534 1.00 91.19 92 ASP A O 1
ATOM 745 N N . LEU A 1 93 ? -7.263 4.658 -27.861 1.00 85.88 93 LEU A N 1
ATOM 746 C CA . LEU A 1 93 ? -8.296 4.555 -26.837 1.00 85.88 93 LEU A CA 1
ATOM 747 C C . LEU A 1 93 ? -9.637 4.422 -27.550 1.00 85.88 93 LEU A C 1
ATOM 749 O O . LEU A 1 93 ? -10.409 5.374 -27.648 1.00 85.88 93 LEU A O 1
ATOM 753 N N . GLY A 1 94 ? -9.892 3.229 -28.083 1.00 87.19 94 GLY A N 1
ATOM 754 C CA . GLY A 1 94 ? -11.144 2.921 -28.758 1.00 87.19 94 GLY A CA 1
ATOM 755 C C . GLY A 1 94 ? -12.325 2.994 -27.792 1.00 87.19 94 GLY A C 1
ATOM 756 O O . GLY A 1 94 ? -12.578 2.058 -27.032 1.00 87.19 94 GLY A O 1
ATOM 757 N N . LEU A 1 95 ? -13.078 4.091 -27.836 1.00 79.31 95 LEU A N 1
ATOM 758 C CA . LEU A 1 95 ? -14.400 4.165 -27.227 1.00 79.31 95 LEU A CA 1
ATOM 759 C C . LEU A 1 95 ? -15.395 3.526 -28.196 1.00 79.31 95 LEU A C 1
ATOM 761 O O . LEU A 1 95 ? -15.707 4.090 -29.243 1.00 79.31 95 LEU A O 1
ATOM 765 N N . LYS A 1 96 ? -15.888 2.333 -27.857 1.00 73.25 96 LYS A N 1
ATOM 766 C CA . LYS A 1 96 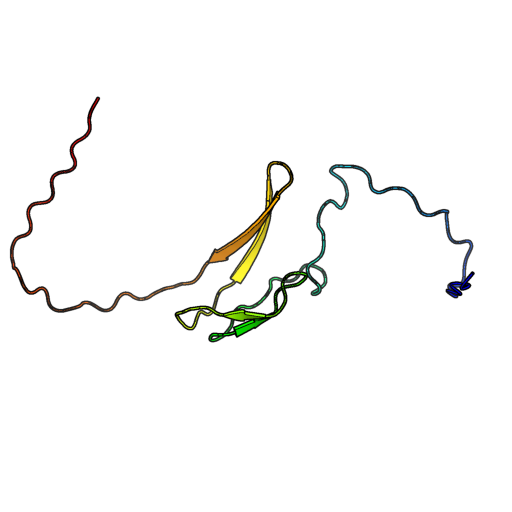? -17.094 1.797 -28.490 1.00 73.25 96 LYS A CA 1
ATOM 767 C C . LYS A 1 96 ? -18.292 2.442 -27.803 1.00 73.25 96 LYS A C 1
ATOM 769 O O . LYS A 1 96 ? -18.560 2.139 -26.642 1.00 73.25 96 LYS A O 1
ATOM 774 N N . THR A 1 97 ? -18.936 3.362 -28.509 1.00 63.34 97 THR A N 1
ATOM 775 C CA . THR A 1 97 ? -20.309 3.807 -28.231 1.00 63.34 97 THR A CA 1
ATOM 776 C C . THR A 1 97 ? -21.302 2.700 -28.525 1.00 63.34 97 THR A C 1
ATOM 778 O O . THR A 1 97 ? -21.120 2.040 -29.575 1.00 63.34 97 THR A O 1
#

Secondary structure (DSSP, 8-state):
--------SS--PPPPPPPTTSS-----TTTTPPPEE-TTEEEETTTEEEE-SS---EEEEEEEETTEEEEEEE-------PPPS-S----------

Sequence (97 aa):
MKHLRGSFNGPCKYPRFKKKGKHDSFTIDNCGKPIELNGWSHKLPFIGIVKTYEPMEARTKKSRQAGDWYLSCSYEFHSTTTPKKTHVVGVDLGLKT

pLDDT: mean 73.0, std 16.83, range [32.25, 91.56]

Radius of gyration: 23.57 Å; chains: 1; bounding box: 43×35×72 Å